Protein AF-A0A662K9M0-F1 (afdb_monomer_lite)

Secondary structure (DSSP, 8-state):
--------EEEE-TTT--EEEE--S-SEEE-TTT--EEE-----S----TT-----------

Structure (mmCIF, N/CA/C/O backbone):
data_AF-A0A662K9M0-F1
#
_entry.id   AF-A0A662K9M0-F1
#
loop_
_atom_site.group_PDB
_atom_site.id
_atom_site.type_symbol
_atom_site.label_atom_id
_atom_site.label_alt_id
_atom_site.label_comp_id
_atom_site.label_asym_id
_atom_site.label_entity_id
_atom_site.label_seq_id
_atom_site.pdbx_PDB_ins_code
_atom_site.Cartn_x
_atom_site.Cartn_y
_atom_site.Cartn_z
_atom_site.occupancy
_atom_site.B_iso_or_equiv
_atom_site.auth_seq_id
_atom_site.auth_comp_id
_atom_site.auth_asym_id
_atom_site.auth_atom_id
_atom_site.pdbx_PDB_model_num
ATOM 1 N N . MET A 1 1 ? 18.235 0.342 25.811 1.00 39.91 1 MET A N 1
ATOM 2 C CA . MET A 1 1 ? 17.719 -0.590 24.783 1.00 39.91 1 MET A CA 1
ATOM 3 C C . MET A 1 1 ? 17.326 0.211 23.548 1.00 39.91 1 MET A C 1
ATOM 5 O O . MET A 1 1 ? 16.521 1.122 23.680 1.00 39.91 1 MET A O 1
ATOM 9 N N . GLY A 1 2 ? 17.923 -0.056 22.382 1.00 43.47 2 GLY A N 1
ATOM 10 C CA . GLY A 1 2 ? 17.609 0.671 21.147 1.00 43.47 2 GLY A CA 1
ATOM 11 C C . GLY A 1 2 ? 16.236 0.277 20.610 1.00 43.47 2 GLY A C 1
ATOM 12 O O . GLY A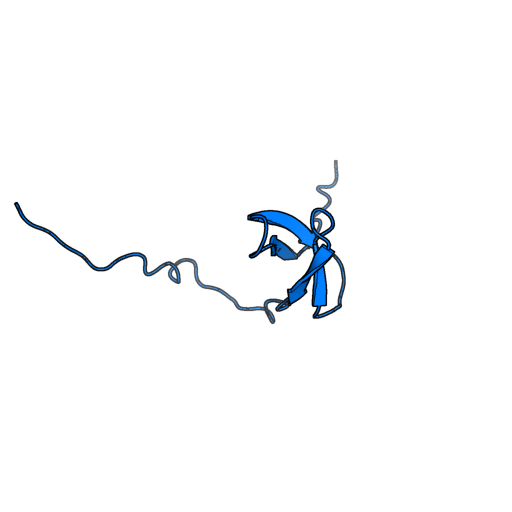 1 2 ? 16.012 -0.890 20.293 1.00 43.47 2 GLY A O 1
ATOM 13 N N . VAL A 1 3 ? 15.319 1.239 20.515 1.00 51.56 3 VAL A N 1
ATOM 14 C CA . VAL A 1 3 ? 14.048 1.051 19.811 1.00 51.56 3 VAL A CA 1
ATOM 15 C C . VAL A 1 3 ? 14.368 0.779 18.343 1.00 51.56 3 VAL A C 1
ATOM 17 O O . VAL A 1 3 ? 14.848 1.647 17.618 1.00 51.56 3 VAL A O 1
ATOM 20 N N . ARG A 1 4 ? 14.183 -0.470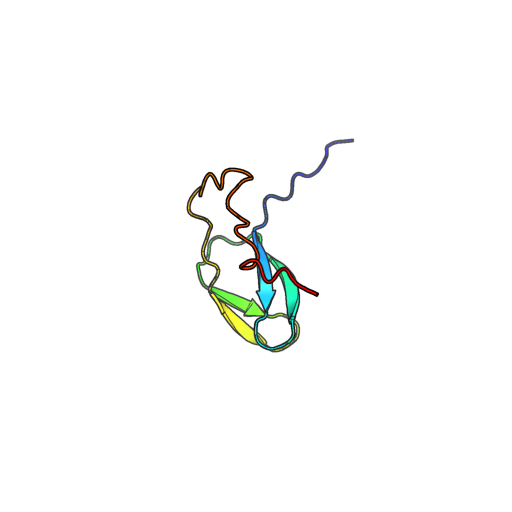 17.907 1.00 52.84 4 ARG A N 1
ATOM 21 C CA . ARG A 1 4 ? 14.275 -0.842 16.494 1.00 52.84 4 ARG A CA 1
ATOM 22 C C . ARG A 1 4 ? 13.099 -0.185 15.792 1.00 52.84 4 ARG A C 1
ATOM 24 O O . ARG A 1 4 ? 12.011 -0.754 15.731 1.00 52.84 4 ARG A O 1
ATOM 31 N N . ASN A 1 5 ? 13.319 1.039 15.327 1.00 50.69 5 ASN A N 1
ATOM 32 C CA . ASN A 1 5 ? 12.368 1.781 14.524 1.00 50.69 5 ASN A CA 1
ATOM 33 C C . ASN A 1 5 ? 12.274 1.057 13.177 1.00 50.69 5 ASN A C 1
ATOM 35 O O . ASN A 1 5 ? 13.009 1.344 12.236 1.00 50.69 5 ASN A O 1
ATOM 39 N N . THR A 1 6 ? 11.461 0.004 13.144 1.00 57.09 6 THR A N 1
ATOM 40 C CA . THR A 1 6 ? 11.252 -0.821 11.960 1.00 57.09 6 THR A CA 1
ATOM 41 C C . THR A 1 6 ? 10.352 -0.000 11.057 1.00 57.09 6 THR A C 1
ATOM 43 O O . THR A 1 6 ? 9.130 -0.062 11.155 1.00 57.09 6 THR A O 1
ATOM 46 N N . SER A 1 7 ? 10.976 0.857 10.253 1.00 64.69 7 SER A N 1
ATOM 47 C CA . SER A 1 7 ? 10.354 1.684 9.227 1.00 64.69 7 SER A CA 1
ATOM 48 C C . SER A 1 7 ? 9.780 0.783 8.135 1.00 64.69 7 SER A C 1
ATOM 50 O O . SER A 1 7 ? 10.369 0.609 7.073 1.00 64.69 7 SER A O 1
ATOM 52 N N . GLY A 1 8 ? 8.662 0.137 8.448 1.00 69.81 8 GLY A N 1
ATOM 53 C CA . GLY A 1 8 ? 7.862 -0.650 7.528 1.00 69.81 8 GLY A CA 1
ATOM 54 C C . GLY A 1 8 ? 6.590 0.102 7.173 1.00 69.81 8 GLY A C 1
ATOM 55 O O . GLY A 1 8 ? 6.071 0.897 7.956 1.00 69.81 8 GLY A O 1
ATOM 56 N N . ILE A 1 9 ? 6.079 -0.161 5.981 1.00 78.75 9 ILE A N 1
ATOM 57 C CA . ILE A 1 9 ? 4.795 0.355 5.528 1.00 78.75 9 ILE A CA 1
ATOM 58 C C . ILE A 1 9 ? 3.721 -0.588 6.087 1.00 78.75 9 ILE A C 1
ATOM 60 O O . ILE A 1 9 ? 3.750 -1.779 5.758 1.00 78.75 9 ILE A O 1
ATOM 64 N N . PRO A 1 10 ? 2.791 -0.116 6.938 1.00 82.56 10 PRO A N 1
ATOM 65 C CA . PRO A 1 10 ? 1.667 -0.935 7.364 1.00 82.56 10 PRO A CA 1
ATOM 66 C C . PRO A 1 10 ? 0.747 -1.159 6.163 1.00 82.56 10 PRO A C 1
ATOM 68 O O . PRO A 1 10 ? 0.207 -0.214 5.587 1.00 82.56 10 PRO A O 1
ATOM 71 N N . LEU A 1 11 ? 0.591 -2.417 5.766 1.00 83.56 11 LEU A N 1
ATOM 72 C CA . LEU A 1 11 ? -0.284 -2.820 4.675 1.00 83.56 11 LEU A CA 1
ATOM 73 C C . LEU A 1 11 ? -1.447 -3.616 5.223 1.00 83.56 11 LEU A C 1
ATOM 75 O O . LEU A 1 11 ? -1.256 -4.499 6.052 1.00 83.56 11 LEU A O 1
ATOM 79 N N . GLN A 1 12 ? -2.632 -3.340 4.695 1.00 85.62 12 GLN A N 1
ATOM 80 C CA . GLN A 1 12 ? -3.832 -4.115 4.955 1.00 85.62 12 GLN A CA 1
ATOM 81 C C . GLN A 1 12 ? -4.281 -4.796 3.664 1.00 85.62 12 GLN A C 1
ATOM 83 O O . GLN A 1 12 ? -4.371 -4.169 2.606 1.00 85.62 12 GLN A O 1
ATOM 88 N N . CYS A 1 13 ? -4.577 -6.090 3.737 1.00 87.50 13 CYS A N 1
ATOM 89 C CA . CYS A 1 13 ? -5.155 -6.809 2.616 1.00 87.50 13 CYS A CA 1
ATOM 90 C C . CYS A 1 13 ? -6.619 -6.408 2.438 1.00 87.50 13 CYS A C 1
ATOM 92 O O . CYS A 1 13 ? -7.432 -6.652 3.321 1.00 87.50 13 CYS A O 1
ATOM 94 N N . SER A 1 14 ? -6.986 -5.893 1.266 1.00 83.19 14 SER A N 1
ATOM 95 C CA . SER A 1 14 ? -8.389 -5.596 0.941 1.00 83.19 14 SER A CA 1
ATOM 96 C C . SER A 1 14 ? -9.265 -6.845 0.777 1.00 83.19 14 SER A C 1
ATOM 98 O O . SER A 1 14 ? -10.481 -6.722 0.763 1.00 83.19 14 SER A O 1
ATOM 100 N N . HIS A 1 15 ? -8.667 -8.033 0.630 1.00 85.94 15 HIS A N 1
ATOM 101 C CA . HIS A 1 15 ? -9.402 -9.283 0.426 1.00 85.94 15 HIS A CA 1
ATOM 102 C C . HIS A 1 15 ? -9.749 -9.984 1.746 1.00 85.94 15 HIS A C 1
ATOM 104 O O . HIS A 1 15 ? -10.891 -10.369 1.953 1.00 85.94 15 HIS A O 1
ATOM 110 N N . CYS A 1 16 ? -8.775 -10.146 2.651 1.00 88.75 16 CYS A N 1
ATOM 111 C CA . CYS A 1 16 ? -8.990 -10.821 3.940 1.00 88.75 16 CYS A CA 1
ATOM 112 C C . CYS A 1 16 ? -8.943 -9.892 5.161 1.00 88.75 16 CYS A C 1
ATOM 114 O O . CYS A 1 16 ? -9.198 -10.345 6.270 1.00 88.75 16 CYS A O 1
ATOM 116 N N . GLY A 1 17 ? -8.567 -8.623 4.995 1.00 86.88 17 GLY A N 1
ATOM 117 C CA . GLY A 1 17 ? -8.424 -7.671 6.100 1.00 86.88 17 GLY A CA 1
ATOM 118 C C . GLY A 1 17 ? -7.145 -7.824 6.930 1.00 86.88 17 GLY A C 1
ATOM 119 O O . GLY A 1 17 ? -6.934 -7.025 7.838 1.00 86.88 17 GLY A O 1
ATOM 120 N N . TYR A 1 18 ? -6.281 -8.804 6.632 1.00 89.25 18 TYR A N 1
ATOM 121 C CA . TYR A 1 18 ? -5.037 -9.034 7.375 1.00 89.25 18 TYR A CA 1
ATOM 122 C C . TYR A 1 18 ? -4.065 -7.859 7.228 1.00 89.25 18 TYR A C 1
ATOM 124 O O . TYR A 1 18 ? -3.824 -7.401 6.109 1.00 89.25 18 TYR A O 1
ATOM 132 N N . THR A 1 19 ? -3.474 -7.418 8.339 1.00 86.62 19 THR A N 1
ATOM 133 C CA . THR A 1 19 ? -2.539 -6.287 8.379 1.00 86.62 19 THR A CA 1
ATOM 134 C C . THR A 1 19 ? -1.135 -6.761 8.734 1.00 86.62 19 THR A C 1
ATOM 136 O O . THR A 1 19 ? -0.960 -7.511 9.691 1.00 86.62 19 THR A O 1
ATOM 139 N N . TRP A 1 20 ? -0.125 -6.316 7.985 1.00 87.50 20 TRP A N 1
ATOM 140 C CA . TRP A 1 20 ? 1.277 -6.636 8.250 1.00 87.50 20 TRP A CA 1
ATOM 141 C C . TRP A 1 20 ? 2.209 -5.474 7.917 1.00 87.50 20 TRP A C 1
ATOM 143 O O . TRP A 1 20 ? 1.890 -4.589 7.123 1.00 87.50 20 TRP A O 1
ATOM 153 N N . LEU A 1 21 ? 3.387 -5.491 8.537 1.00 85.44 21 LEU A N 1
ATOM 154 C CA . LEU A 1 21 ? 4.457 -4.539 8.262 1.00 85.44 21 LEU A CA 1
ATOM 155 C C . LEU A 1 21 ? 5.280 -5.030 7.076 1.00 85.44 21 LEU A C 1
ATOM 157 O O . LEU A 1 21 ? 5.918 -6.081 7.138 1.00 85.44 21 LEU A O 1
ATOM 161 N N . TYR A 1 22 ? 5.270 -4.259 5.995 1.00 83.69 22 TYR A N 1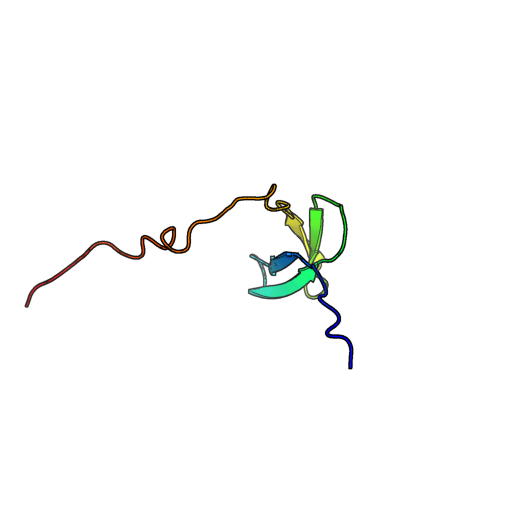
ATOM 162 C CA . TYR A 1 22 ? 6.083 -4.528 4.821 1.00 83.69 22 TYR A CA 1
ATOM 163 C C . TYR A 1 22 ? 7.336 -3.653 4.832 1.00 83.69 22 TYR A C 1
ATOM 165 O O . TYR A 1 22 ? 7.247 -2.429 4.780 1.00 83.69 22 TYR A O 1
ATOM 173 N N . THR A 1 23 ? 8.506 -4.284 4.902 1.00 82.12 23 THR A N 1
ATOM 174 C CA . THR A 1 23 ? 9.822 -3.619 4.941 1.00 82.12 23 THR A CA 1
ATOM 175 C C . THR A 1 23 ? 10.576 -3.712 3.613 1.00 82.12 23 THR A C 1
ATOM 177 O O . THR A 1 23 ? 11.786 -3.519 3.593 1.00 82.12 23 THR A O 1
ATOM 180 N N . GLY A 1 24 ? 9.904 -4.099 2.526 1.00 77.38 24 GLY A N 1
ATOM 181 C CA . GLY A 1 24 ? 10.531 -4.218 1.212 1.00 77.38 24 GLY A CA 1
ATOM 182 C C . GLY A 1 24 ? 10.384 -2.952 0.374 1.00 77.38 24 GLY A C 1
ATOM 183 O O . GLY A 1 24 ? 9.528 -2.109 0.630 1.00 77.38 24 GLY A O 1
ATOM 184 N N . ASP A 1 25 ? 11.186 -2.871 -0.680 1.00 75.62 25 ASP A N 1
ATOM 185 C CA . ASP A 1 25 ? 11.222 -1.724 -1.593 1.00 75.62 25 ASP A CA 1
ATOM 186 C C . ASP A 1 25 ? 10.348 -1.908 -2.845 1.00 75.62 25 ASP A C 1
ATOM 188 O O . ASP A 1 25 ? 10.414 -1.106 -3.773 1.00 75.62 25 ASP A O 1
ATOM 192 N N . LYS A 1 26 ? 9.549 -2.983 -2.924 1.00 80.81 26 LYS A N 1
ATOM 193 C CA . LYS A 1 26 ? 8.713 -3.258 -4.104 1.00 80.81 26 LYS A CA 1
ATOM 194 C C . LYS A 1 26 ? 7.345 -2.594 -3.975 1.00 80.81 26 LYS A C 1
ATOM 196 O O . LYS A 1 26 ? 6.720 -2.642 -2.920 1.00 80.81 26 LYS A O 1
ATOM 201 N N . ASP A 1 27 ? 6.813 -2.113 -5.096 1.00 82.75 27 ASP A N 1
ATOM 202 C CA . ASP A 1 27 ? 5.463 -1.531 -5.190 1.00 82.75 27 ASP A CA 1
ATOM 203 C C . ASP A 1 27 ? 4.329 -2.570 -5.112 1.00 82.75 27 ASP A C 1
ATOM 205 O O . ASP A 1 27 ? 3.141 -2.243 -5.133 1.00 82.75 27 ASP A O 1
ATOM 209 N N . VAL A 1 28 ? 4.662 -3.860 -5.071 1.00 85.50 28 VAL A N 1
ATOM 210 C CA . VAL A 1 28 ? 3.685 -4.949 -5.021 1.00 85.50 28 VAL A CA 1
ATOM 211 C C . VAL A 1 28 ? 4.185 -6.035 -4.086 1.00 85.50 28 VAL A C 1
ATOM 213 O O . VAL A 1 28 ? 5.326 -6.487 -4.177 1.00 85.50 28 VAL A O 1
ATOM 216 N N . THR A 1 29 ? 3.293 -6.486 -3.215 1.00 88.00 29 THR A N 1
ATOM 217 C CA . THR A 1 29 ? 3.516 -7.608 -2.311 1.00 88.00 29 THR A CA 1
ATOM 218 C C . THR A 1 29 ? 2.302 -8.532 -2.321 1.00 88.00 29 THR A C 1
ATOM 220 O O . THR A 1 29 ? 1.207 -8.137 -2.721 1.00 88.00 29 THR A O 1
ATOM 223 N N . SER A 1 30 ? 2.477 -9.771 -1.887 1.00 90.88 30 SER A N 1
ATOM 224 C CA . SER A 1 30 ? 1.374 -10.719 -1.733 1.00 90.88 30 SER A CA 1
ATOM 225 C C . SER A 1 30 ? 1.038 -10.859 -0.257 1.00 90.88 30 SER A C 1
ATOM 227 O O . SER A 1 30 ? 1.935 -10.929 0.581 1.00 90.88 30 SER A O 1
ATOM 229 N N . CYS A 1 31 ? -0.251 -10.907 0.072 1.00 89.31 31 CYS A N 1
ATOM 230 C CA . CYS A 1 31 ? -0.684 -11.151 1.438 1.00 89.31 31 CYS A CA 1
ATOM 231 C C . CYS A 1 31 ? -0.214 -12.545 1.888 1.00 89.31 31 CYS A C 1
ATOM 233 O O . CYS A 1 31 ? -0.545 -13.523 1.214 1.00 89.31 31 CYS A O 1
ATOM 235 N N . PRO A 1 32 ? 0.496 -12.673 3.023 1.00 88.19 32 PRO A N 1
ATOM 236 C CA . PRO A 1 32 ? 0.977 -13.969 3.505 1.00 88.19 32 PRO A CA 1
ATOM 237 C C . PRO A 1 32 ? -0.158 -14.907 3.943 1.00 88.19 32 PRO A C 1
ATOM 239 O O . PRO A 1 32 ? 0.043 -16.112 4.008 1.00 88.19 32 PRO A O 1
ATOM 242 N N . HIS A 1 33 ? -1.350 -14.371 4.226 1.00 87.94 33 HIS A N 1
ATOM 243 C CA . HIS A 1 33 ? -2.486 -15.154 4.713 1.00 87.94 33 HIS A CA 1
ATOM 244 C C . HIS A 1 33 ? -3.360 -15.731 3.590 1.00 87.94 33 HIS A C 1
ATOM 246 O O . HIS A 1 33 ? -3.882 -16.833 3.710 1.00 87.94 33 HIS A O 1
ATOM 252 N N . CYS A 1 34 ? -3.579 -14.980 2.508 1.00 89.62 34 CYS A N 1
ATOM 253 C CA . CYS A 1 34 ? -4.502 -15.376 1.435 1.00 89.62 34 CYS A CA 1
ATOM 254 C C . CYS A 1 34 ? -3.858 -15.423 0.044 1.00 89.62 34 CYS A C 1
ATOM 256 O O . CYS A 1 34 ? -4.519 -15.795 -0.919 1.00 89.62 34 CYS A O 1
ATOM 258 N N . GLY A 1 35 ? -2.599 -15.000 -0.094 1.00 89.00 35 GLY A N 1
ATOM 259 C CA . GLY A 1 35 ? -1.903 -14.916 -1.379 1.00 89.00 35 GLY A CA 1
ATOM 260 C C . GLY A 1 35 ? -2.368 -13.771 -2.286 1.00 89.00 35 GLY A C 1
ATOM 261 O O . GLY A 1 35 ? -1.824 -13.601 -3.377 1.00 89.00 35 GLY A O 1
ATOM 262 N N . TRP A 1 36 ? -3.343 -12.958 -1.857 1.00 89.06 36 TRP A N 1
ATOM 263 C CA . TRP A 1 36 ? -3.864 -11.856 -2.664 1.00 89.06 36 TRP A CA 1
ATOM 264 C C . TRP A 1 36 ? -2.793 -10.795 -2.924 1.00 89.06 36 TRP A C 1
ATOM 266 O O . TRP A 1 36 ? -2.081 -10.379 -2.007 1.00 89.06 36 TRP A O 1
ATOM 276 N N . ARG A 1 37 ? -2.699 -10.319 -4.168 1.00 89.50 37 ARG A N 1
ATOM 277 C CA . ARG A 1 37 ? -1.738 -9.279 -4.557 1.00 89.50 37 ARG A CA 1
ATOM 278 C C . ARG A 1 37 ? -2.202 -7.918 -4.048 1.00 89.50 37 ARG A C 1
ATOM 280 O O . ARG A 1 37 ? -3.249 -7.417 -4.450 1.00 89.50 37 ARG A O 1
ATOM 287 N N . VAL A 1 38 ? -1.394 -7.305 -3.194 1.00 86.12 38 VAL A N 1
ATOM 288 C CA . VAL A 1 38 ? -1.608 -5.971 -2.634 1.00 86.12 38 VAL A CA 1
ATOM 289 C C . VAL A 1 38 ? -0.557 -5.026 -3.201 1.00 86.12 38 VAL A C 1
ATOM 291 O O . VAL A 1 38 ? 0.644 -5.293 -3.162 1.00 86.12 38 VAL A O 1
ATOM 294 N N . ARG A 1 39 ? -1.011 -3.904 -3.760 1.00 83.75 39 ARG A N 1
ATOM 295 C CA . ARG A 1 39 ? -0.111 -2.856 -4.243 1.00 83.75 39 ARG A CA 1
ATOM 296 C C . ARG A 1 39 ? 0.363 -2.039 -3.051 1.00 83.75 39 ARG A C 1
ATOM 298 O O . ARG A 1 39 ? -0.437 -1.376 -2.395 1.00 83.75 39 ARG A O 1
ATOM 305 N N . VAL A 1 40 ? 1.660 -2.089 -2.795 1.00 80.62 40 VAL A N 1
ATOM 306 C CA . VAL A 1 40 ? 2.338 -1.189 -1.871 1.00 80.62 40 VAL A CA 1
ATOM 307 C C . VAL A 1 40 ? 2.428 0.131 -2.606 1.00 80.62 40 VAL A C 1
ATOM 309 O O . VAL A 1 40 ? 3.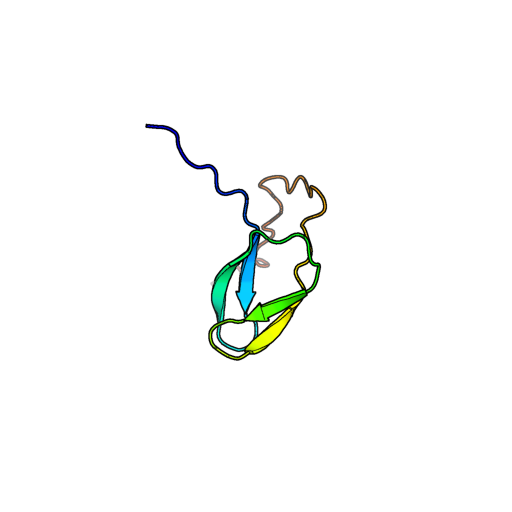158 0.256 -3.579 1.00 80.62 40 VAL A O 1
ATOM 312 N N . ARG A 1 41 ? 1.644 1.124 -2.199 1.00 69.06 41 ARG A N 1
ATOM 313 C CA . ARG A 1 41 ? 1.961 2.493 -2.590 1.00 69.06 41 ARG A CA 1
ATOM 314 C C . ARG A 1 41 ? 2.953 2.972 -1.551 1.00 69.06 41 ARG A C 1
ATOM 316 O O . ARG A 1 41 ? 2.485 3.327 -0.468 1.00 69.06 41 ARG A O 1
ATOM 323 N N . PRO 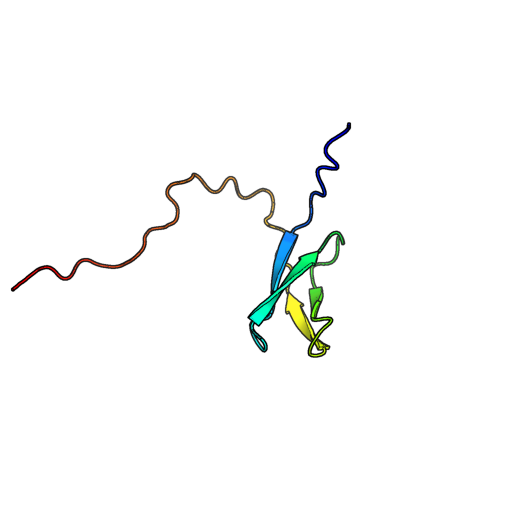A 1 42 ? 4.281 2.926 -1.804 1.00 60.72 42 PRO A N 1
ATOM 324 C CA . PRO A 1 42 ? 5.205 3.607 -0.919 1.00 60.72 42 PRO A CA 1
ATOM 325 C C . PRO A 1 42 ? 4.672 5.025 -0.830 1.00 60.72 42 PRO A C 1
ATOM 327 O O . PRO A 1 42 ? 4.536 5.704 -1.852 1.00 60.72 42 PRO A O 1
ATOM 330 N N . ALA A 1 43 ? 4.220 5.415 0.364 1.00 56.00 43 ALA A N 1
ATOM 331 C CA . ALA A 1 43 ? 3.778 6.769 0.611 1.00 56.00 43 ALA A CA 1
ATOM 332 C C . ALA A 1 43 ? 5.007 7.609 0.305 1.00 56.00 43 ALA A C 1
ATOM 334 O O . ALA A 1 43 ? 5.954 7.642 1.086 1.00 56.00 43 ALA A O 1
ATOM 335 N N . ARG A 1 44 ? 5.052 8.148 -0.910 1.00 53.59 44 ARG A N 1
ATOM 336 C CA . ARG A 1 44 ? 6.171 8.877 -1.479 1.00 53.59 44 ARG A CA 1
ATOM 337 C C . ARG A 1 44 ? 6.321 10.121 -0.622 1.00 53.59 44 ARG A C 1
ATOM 339 O O . ARG A 1 44 ? 5.665 11.102 -0.927 1.00 53.59 44 ARG A O 1
ATOM 346 N N . ARG A 1 45 ? 7.024 9.996 0.516 1.00 50.16 45 ARG A N 1
ATOM 347 C CA . ARG A 1 45 ? 6.965 10.884 1.690 1.00 50.16 45 ARG A CA 1
ATOM 348 C C . ARG A 1 45 ? 5.753 11.815 1.650 1.00 50.16 45 ARG A C 1
ATOM 350 O O . ARG A 1 45 ? 5.908 13.019 1.467 1.00 50.16 45 ARG A O 1
ATOM 357 N N . VAL A 1 46 ? 4.543 11.266 1.744 1.00 49.78 46 VAL A N 1
ATOM 358 C CA . VAL A 1 46 ? 3.388 12.150 1.877 1.00 49.78 46 VAL A CA 1
ATOM 359 C C . VAL A 1 46 ? 3.478 12.656 3.306 1.00 49.78 46 VAL A C 1
ATOM 361 O O . VAL A 1 46 ? 3.284 11.896 4.251 1.00 49.78 46 VAL A O 1
ATOM 364 N N . ASN A 1 47 ? 3.883 13.915 3.466 1.00 51.50 47 ASN A N 1
ATOM 365 C CA . ASN A 1 47 ? 3.655 14.649 4.698 1.00 51.50 47 ASN A CA 1
ATOM 366 C C . ASN A 1 47 ? 2.135 14.788 4.788 1.00 51.50 47 ASN A C 1
ATOM 368 O O . ASN A 1 47 ? 1.556 15.674 4.169 1.00 51.50 47 ASN A O 1
ATOM 372 N N . ILE A 1 48 ? 1.487 13.795 5.396 1.00 55.75 48 ILE A N 1
ATOM 373 C CA . ILE A 1 48 ? 0.056 13.823 5.659 1.00 55.75 48 ILE A CA 1
ATOM 374 C C . ILE A 1 48 ? -0.067 14.712 6.896 1.00 55.75 48 ILE A C 1
ATOM 376 O O . ILE A 1 48 ? 0.297 14.254 7.985 1.00 55.75 48 ILE A O 1
ATOM 380 N N . PRO A 1 49 ? -0.495 15.983 6.770 1.00 52.59 49 PRO A N 1
ATOM 381 C CA . PRO A 1 49 ? -0.788 16.767 7.952 1.00 52.59 49 PRO A CA 1
ATOM 382 C C . PRO A 1 49 ? -1.878 16.027 8.727 1.00 52.59 49 PRO A C 1
ATOM 384 O O . PRO A 1 49 ? -2.788 15.447 8.132 1.00 52.59 49 PRO A O 1
ATOM 387 N N . ALA A 1 50 ? -1.813 16.067 10.056 1.00 55.72 50 ALA A N 1
ATOM 388 C CA . ALA A 1 50 ? -2.738 15.370 10.956 1.00 55.72 50 ALA A CA 1
ATOM 389 C C . ALA A 1 50 ? -4.238 15.727 10.764 1.00 55.72 50 ALA A C 1
ATOM 391 O O . ALA A 1 50 ? -5.088 15.204 11.473 1.00 55.72 50 ALA A O 1
ATOM 392 N N . ASN A 1 51 ? -4.573 16.584 9.795 1.00 56.59 51 ASN A N 1
ATOM 393 C CA . ASN A 1 51 ? -5.910 17.041 9.431 1.00 56.59 51 ASN A CA 1
ATOM 394 C C . ASN A 1 51 ? -6.520 16.326 8.197 1.00 56.59 51 ASN A C 1
ATOM 396 O O . ASN A 1 51 ? -7.578 16.712 7.715 1.00 56.59 51 ASN A O 1
ATOM 400 N N . SER A 1 52 ? -5.884 15.299 7.623 1.00 56.50 52 SER A N 1
ATOM 401 C CA . SER A 1 52 ? -6.434 14.637 6.419 1.00 56.50 52 SER A CA 1
ATOM 402 C C . SER A 1 52 ? -7.570 13.636 6.685 1.00 56.50 52 SER A C 1
ATOM 404 O O . SER A 1 52 ? -8.116 13.073 5.738 1.00 56.50 52 SER A O 1
ATOM 406 N N . PHE A 1 53 ? -7.979 13.440 7.941 1.00 55.47 53 PHE A N 1
ATOM 407 C CA . PHE A 1 53 ? -9.191 12.696 8.289 1.00 55.47 53 PHE A CA 1
ATOM 408 C C . PHE A 1 53 ? -10.415 13.621 8.233 1.00 55.47 53 PHE A C 1
ATOM 410 O O . PHE A 1 53 ? -11.023 13.932 9.251 1.00 55.47 53 PHE A O 1
ATOM 417 N N . SER A 1 54 ? -10.798 14.063 7.031 1.00 52.47 54 SER A N 1
ATOM 418 C CA . SER A 1 54 ? -12.145 14.604 6.811 1.00 52.47 54 SER A CA 1
ATOM 419 C C . SER A 1 54 ? -13.127 13.431 6.835 1.00 52.47 54 SER A C 1
ATOM 421 O O . SER A 1 54 ? -13.508 12.870 5.808 1.00 52.47 54 SER A O 1
ATOM 423 N N . SER A 1 55 ? -13.446 12.970 8.043 1.00 57.66 55 SER A N 1
ATOM 424 C CA . SER A 1 55 ? -14.493 11.992 8.269 1.00 57.66 55 SER A CA 1
ATOM 425 C C . SER A 1 55 ? -15.832 12.708 8.330 1.00 57.66 55 SER A C 1
ATOM 427 O O . SER A 1 55 ? -16.068 13.514 9.220 1.00 57.66 55 SER A O 1
ATOM 429 N N . TYR A 1 56 ? -16.705 12.287 7.423 1.00 58.84 56 TYR A N 1
ATOM 430 C CA . TYR A 1 56 ? -18.135 12.175 7.657 1.00 58.84 56 TYR A CA 1
ATOM 431 C C . TYR A 1 56 ? -18.908 13.491 7.768 1.00 58.84 56 TYR A C 1
ATOM 433 O O . TYR A 1 56 ? -18.968 14.169 8.785 1.00 58.84 56 TYR A O 1
ATOM 441 N N . ARG A 1 57 ? -19.556 13.787 6.646 1.00 58.34 57 ARG A N 1
ATOM 442 C CA . ARG A 1 57 ? -20.653 14.724 6.488 1.00 58.34 57 ARG A CA 1
ATOM 443 C C . ARG A 1 57 ? -21.640 14.595 7.649 1.00 58.34 57 ARG A C 1
ATOM 445 O O . ARG A 1 57 ? -22.258 13.551 7.843 1.00 58.34 57 ARG A O 1
ATOM 452 N N . ASP A 1 58 ? -21.727 15.702 8.361 1.00 65.75 58 ASP A N 1
ATOM 453 C CA . ASP A 1 58 ? -22.803 16.142 9.224 1.00 65.75 58 ASP A CA 1
ATOM 454 C C . ASP A 1 58 ? -24.186 15.629 8.781 1.00 65.75 58 ASP A C 1
ATOM 456 O O . ASP A 1 58 ? -24.592 15.768 7.619 1.00 65.75 58 ASP A O 1
ATOM 460 N N . ARG A 1 59 ? -24.895 15.016 9.727 1.00 62.12 59 ARG A N 1
ATOM 461 C CA . ARG A 1 59 ? -26.353 14.933 9.716 1.00 62.12 59 ARG A CA 1
ATOM 462 C C . ARG A 1 59 ? -26.83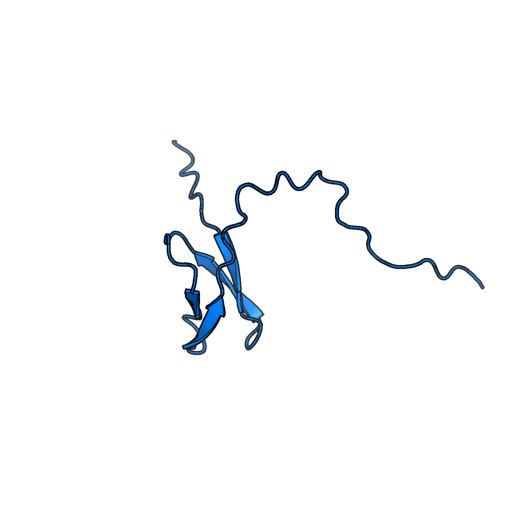5 15.085 11.157 1.00 62.12 59 ARG A C 1
ATOM 464 O O . ARG A 1 59 ? -27.110 14.104 11.842 1.00 62.12 59 ARG A O 1
ATOM 471 N N . GLU A 1 60 ? -26.844 16.339 11.602 1.00 70.19 60 GLU A N 1
ATOM 472 C CA . GLU A 1 60 ? -27.662 16.820 12.717 1.00 70.19 60 GLU A CA 1
ATOM 473 C C . GLU A 1 60 ? -29.166 16.510 12.520 1.00 70.19 60 GLU A C 1
ATOM 475 O O . GLU A 1 60 ? -29.622 16.332 11.385 1.00 70.19 60 GLU A O 1
ATOM 480 N N . LEU A 1 61 ? -29.911 16.579 13.642 1.00 60.22 61 LEU A N 1
ATOM 481 C CA . LEU A 1 61 ? -31.382 16.633 13.812 1.00 60.22 61 LEU A CA 1
ATOM 482 C C . LEU A 1 61 ? -32.074 15.247 13.759 1.00 60.22 61 LEU A C 1
ATOM 484 O O . LEU A 1 61 ? -31.948 14.533 12.770 1.00 60.22 61 LEU A O 1
ATOM 488 N N . ILE A 1 62 ? -32.854 14.778 14.748 1.00 57.81 62 ILE A N 1
ATOM 489 C CA . ILE A 1 62 ? -33.685 15.395 15.808 1.00 57.81 62 ILE A CA 1
ATOM 490 C C . ILE A 1 62 ? -33.810 14.378 16.956 1.00 57.81 62 ILE A C 1
ATOM 492 O O . ILE A 1 62 ? -33.896 13.169 16.633 1.00 57.81 62 ILE A O 1
#

Sequence (62 aa):
MGVRNTSGIPLQCSHCGYTWLYTGDKDVTSCPHCGWRVRVRPARRVNIPANSFSSYRDRELI

pLDDT: mean 71.42, std 15.4, range [39.91, 90.88]

Foldseek 3Di:
DDDPPLPFDWDADPPPRDTDGHSDPAQWDADPPPRHIDGNPPVPPPPPPPPPPPDDDDDDDD

Radius of gyration: 16.36 Å; chains: 1; bounding box: 51×32×30 Å